Protein AF-A0A536UQS5-F1 (afdb_monomer_lite)

Sequence (90 aa):
MKKFLLPAASAMALAAGAAHAQSNVTIYGFVDQAVGRNAGQTGTHVLDSTGSRLGFKGEEDLGDGLKASFLLEQRFSPQNGTAATPFFKG

Secondary structure (DSSP, 8-state):
--SSHHHHHHHHHHHTS--------EEEEE---EEE--TT-SS-EEE--TT-EEEEEEEEEEETTEEEEEEEEEEB-TTT-PBPSSS---

Radius of gyration: 25.71 Å; chains: 1; bounding box: 43×19×90 Å

pLDDT: mean 78.95, std 15.9, range [44.19, 94.75]

Structure (mmCIF, N/CA/C/O backbone):
data_AF-A0A536UQS5-F1
#
_entry.id   AF-A0A536UQS5-F1
#
loop_
_atom_site.group_PDB
_atom_site.id
_atom_site.type_symbol
_atom_site.label_atom_id
_atom_site.label_alt_id
_atom_site.label_comp_id
_atom_site.label_asym_id
_atom_site.label_entity_id
_atom_site.label_seq_id
_atom_site.pdbx_PDB_ins_code
_atom_site.Cartn_x
_atom_site.Cartn_y
_atom_site.Cartn_z
_atom_site.occupancy
_atom_site.B_iso_or_equiv
_atom_site.auth_seq_id
_atom_site.auth_comp_id
_atom_site.auth_asym_id
_atom_site.auth_atom_id
_atom_site.pdbx_PDB_model_num
ATOM 1 N N . MET A 1 1 ? -27.601 -2.257 54.528 1.00 44.19 1 MET A N 1
ATOM 2 C CA . MET A 1 1 ? -27.316 -3.104 53.348 1.00 44.19 1 MET A CA 1
ATOM 3 C C . MET A 1 1 ? -26.969 -2.208 52.155 1.00 44.19 1 MET A C 1
ATOM 5 O O . MET A 1 1 ? -27.842 -1.903 51.367 1.00 44.19 1 MET A O 1
ATOM 9 N N . LYS A 1 2 ? -25.749 -1.653 52.088 1.00 44.91 2 LYS A N 1
ATOM 10 C CA . LYS A 1 2 ? -25.325 -0.711 51.017 1.00 44.91 2 LYS A CA 1
ATOM 11 C C . LYS A 1 2 ? -23.806 -0.736 50.750 1.00 44.91 2 LYS A C 1
ATOM 13 O O . LYS A 1 2 ? -23.296 0.097 50.019 1.00 44.91 2 LYS A O 1
ATOM 18 N N . LYS A 1 3 ? -23.071 -1.680 51.356 1.00 47.97 3 LYS A N 1
ATOM 19 C CA . LYS A 1 3 ? -21.595 -1.684 51.382 1.00 47.97 3 LYS A CA 1
ATOM 20 C C . LYS A 1 3 ? -20.938 -2.625 50.357 1.00 47.97 3 LYS A C 1
ATOM 22 O O . LYS A 1 3 ? -19.721 -2.642 50.268 1.00 47.97 3 LYS A O 1
ATOM 27 N N . PHE A 1 4 ? -21.727 -3.366 49.573 1.00 54.28 4 PHE A N 1
ATOM 28 C CA . PHE A 1 4 ? -21.220 -4.335 48.585 1.00 54.28 4 PHE A CA 1
ATOM 29 C C . PHE A 1 4 ? -21.227 -3.833 47.130 1.00 54.28 4 PHE A C 1
ATOM 31 O O . PHE A 1 4 ? -20.738 -4.533 46.254 1.00 54.28 4 PHE A O 1
ATOM 38 N N . LEU A 1 5 ? -21.732 -2.623 46.858 1.00 54.44 5 LEU A N 1
ATOM 39 C CA . LEU A 1 5 ? -21.832 -2.100 45.486 1.00 54.44 5 LEU A CA 1
ATOM 40 C C . LEU A 1 5 ? -20.519 -1.493 44.959 1.00 54.44 5 LEU A C 1
ATOM 42 O O . LEU A 1 5 ? -20.260 -1.560 43.764 1.00 54.44 5 LEU A O 1
ATOM 46 N N . LEU A 1 6 ? -19.667 -0.945 45.834 1.00 55.28 6 LEU A N 1
ATOM 47 C CA . LEU A 1 6 ? -18.378 -0.372 45.424 1.00 55.28 6 LEU A CA 1
ATOM 48 C C . LEU A 1 6 ? -17.336 -1.411 44.954 1.00 55.28 6 LEU A C 1
ATOM 50 O O . LEU A 1 6 ? -16.737 -1.167 43.909 1.00 55.28 6 LEU A O 1
ATOM 54 N N . PRO A 1 7 ? -17.113 -2.557 45.636 1.00 56.34 7 PRO A N 1
ATOM 55 C CA . PRO A 1 7 ? -16.105 -3.522 45.183 1.00 56.34 7 PRO A CA 1
ATOM 56 C C . PRO A 1 7 ? -16.479 -4.220 43.862 1.00 56.34 7 PRO A C 1
ATOM 58 O O . PRO A 1 7 ? -15.593 -4.585 43.090 1.00 56.34 7 PRO A O 1
ATOM 61 N N . ALA A 1 8 ? -17.777 -4.360 43.563 1.00 58.25 8 ALA A N 1
ATOM 62 C CA . ALA A 1 8 ? -18.255 -4.925 42.299 1.00 58.25 8 ALA A CA 1
ATOM 63 C C . ALA A 1 8 ? -17.992 -3.989 41.101 1.00 58.25 8 ALA A C 1
ATOM 65 O O . ALA A 1 8 ? -17.567 -4.447 40.043 1.00 58.25 8 ALA A O 1
ATOM 66 N N . ALA A 1 9 ? -18.163 -2.675 41.283 1.00 58.84 9 ALA A N 1
ATOM 67 C CA . ALA A 1 9 ? -17.893 -1.683 40.241 1.00 58.84 9 ALA A CA 1
ATOM 68 C C . ALA A 1 9 ? -16.395 -1.590 39.890 1.00 58.84 9 ALA A C 1
ATOM 70 O O . ALA A 1 9 ? -16.041 -1.487 38.717 1.00 58.84 9 ALA A O 1
ATOM 71 N N . SER A 1 10 ? -15.503 -1.700 40.882 1.00 58.75 10 SER A N 1
ATOM 72 C CA . SER A 1 10 ? -14.051 -1.738 40.645 1.00 58.75 10 SER A CA 1
ATOM 73 C C . SER A 1 10 ? -13.586 -3.011 39.930 1.00 58.75 10 SER A C 1
ATOM 75 O O . SER A 1 10 ? -12.658 -2.948 39.130 1.00 58.75 10 SER A O 1
ATOM 77 N N . ALA A 1 11 ? -14.240 -4.155 40.165 1.00 59.06 11 ALA A N 1
ATOM 78 C CA . ALA A 1 11 ? -13.916 -5.405 39.476 1.00 59.06 11 ALA A CA 1
ATOM 79 C C . ALA A 1 11 ? -14.345 -5.384 37.995 1.00 59.06 11 ALA A C 1
ATOM 81 O O . ALA A 1 11 ? -13.618 -5.884 37.140 1.00 59.06 11 ALA A O 1
ATOM 82 N N . MET A 1 12 ? -15.477 -4.745 37.672 1.00 58.62 12 MET A N 1
ATOM 83 C CA . MET A 1 12 ? -15.923 -4.570 36.281 1.00 58.62 12 MET A CA 1
ATOM 84 C C . MET A 1 12 ? -15.075 -3.549 35.507 1.00 58.62 12 MET A C 1
ATOM 86 O O . MET A 1 12 ? -14.876 -3.716 34.308 1.00 58.62 12 MET A O 1
ATOM 90 N N . ALA A 1 13 ? -14.516 -2.536 36.179 1.00 58.81 13 ALA A N 1
ATOM 91 C CA . ALA A 1 13 ? -13.585 -1.591 35.558 1.00 58.81 13 ALA A CA 1
ATOM 92 C C . ALA A 1 13 ? -12.231 -2.235 35.194 1.00 58.81 13 ALA A C 1
ATOM 94 O O . ALA A 1 13 ? -11.622 -1.845 34.202 1.00 58.81 13 ALA A O 1
ATOM 95 N N . LEU A 1 14 ? -11.780 -3.249 35.948 1.00 56.16 14 LEU A N 1
ATOM 96 C CA . LEU A 1 14 ? -10.589 -4.037 35.597 1.00 56.16 14 LEU A CA 1
ATOM 97 C C . LEU A 1 14 ? -10.855 -5.049 34.469 1.00 56.16 14 LEU A C 1
ATOM 99 O O . LEU A 1 14 ? -9.936 -5.359 33.717 1.00 56.16 14 LEU A O 1
ATOM 103 N N . ALA A 1 15 ? -12.094 -5.527 34.309 1.00 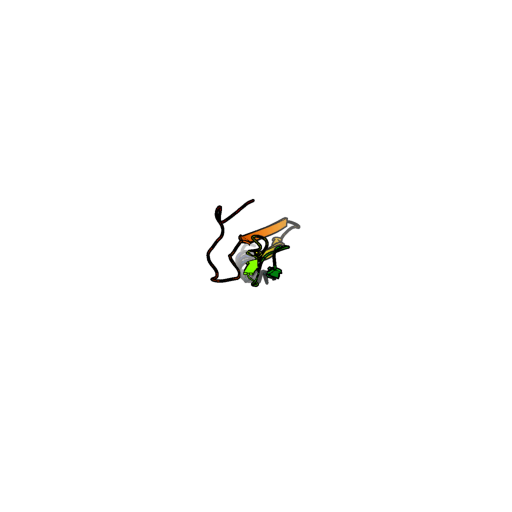56.38 15 ALA A N 1
ATOM 104 C CA . ALA A 1 15 ? -12.489 -6.392 33.191 1.00 56.38 15 ALA A CA 1
ATOM 105 C C . ALA A 1 15 ? -12.630 -5.638 31.852 1.00 56.38 15 ALA A C 1
ATOM 107 O O . ALA A 1 15 ? -12.601 -6.260 30.797 1.00 56.38 15 ALA A O 1
ATOM 108 N N . ALA A 1 16 ? -12.732 -4.304 31.882 1.00 56.97 16 ALA A N 1
ATOM 109 C CA . ALA A 1 16 ? -12.627 -3.451 30.693 1.00 56.97 16 ALA A CA 1
ATOM 110 C C . ALA A 1 16 ? -11.165 -3.241 30.232 1.00 56.97 16 ALA A C 1
ATOM 112 O O . ALA A 1 16 ? -10.905 -2.543 29.250 1.00 56.97 16 ALA A O 1
ATOM 113 N N . GLY A 1 17 ? -10.200 -3.824 30.952 1.00 55.62 17 GLY A N 1
ATOM 114 C CA . GLY A 1 17 ? -8.781 -3.784 30.639 1.00 55.62 17 GLY A CA 1
ATOM 115 C C . GLY A 1 17 ? -8.439 -4.698 29.469 1.00 55.62 17 GLY A C 1
ATOM 116 O O . GLY A 1 17 ? -8.323 -5.907 29.632 1.00 55.62 17 GLY A O 1
ATOM 117 N N . ALA A 1 18 ? -8.218 -4.064 28.320 1.00 53.84 18 ALA A N 1
ATOM 118 C CA . ALA A 1 18 ? -7.668 -4.623 27.094 1.00 53.84 18 ALA A CA 1
ATOM 119 C C . ALA A 1 18 ? -8.587 -5.599 26.344 1.00 53.84 18 ALA A C 1
ATOM 121 O O . ALA A 1 18 ? -8.345 -6.804 26.276 1.00 53.84 18 ALA A O 1
ATOM 122 N N . ALA A 1 19 ? -9.541 -5.036 25.597 1.00 51.91 19 ALA A N 1
ATOM 123 C CA . ALA A 1 19 ? -9.751 -5.550 24.250 1.00 51.91 19 ALA A CA 1
ATOM 124 C C . ALA A 1 19 ? -8.405 -5.421 23.513 1.00 51.91 19 ALA A C 1
ATOM 126 O O . ALA A 1 19 ? -8.105 -4.406 22.889 1.00 51.91 19 ALA A O 1
ATOM 127 N N . HIS A 1 20 ? -7.541 -6.427 23.655 1.00 53.00 20 HIS A N 1
ATOM 128 C CA . HIS A 1 20 ? -6.436 -6.652 22.743 1.00 53.00 20 HIS A CA 1
ATOM 129 C C . HIS A 1 20 ? -7.074 -7.086 21.424 1.00 53.00 20 HIS A C 1
ATOM 131 O O . HIS A 1 20 ? -7.058 -8.265 21.079 1.00 53.00 20 HIS A O 1
ATOM 137 N N . ALA A 1 21 ? -7.704 -6.144 20.720 1.00 54.94 21 ALA A N 1
ATOM 138 C CA . ALA A 1 21 ? -8.051 -6.303 19.326 1.00 54.94 21 ALA A CA 1
ATOM 139 C C . ALA A 1 21 ? -6.722 -6.521 18.599 1.00 54.94 21 ALA A C 1
ATOM 141 O O . ALA A 1 21 ? -6.015 -5.579 18.250 1.00 54.94 21 ALA A O 1
ATOM 142 N N . GLN A 1 22 ? -6.302 -7.781 18.487 1.00 60.03 22 GLN A N 1
ATOM 143 C CA . GLN A 1 22 ? -5.137 -8.178 17.718 1.00 60.03 22 GLN A CA 1
ATOM 144 C C . GLN A 1 22 ? -5.530 -8.017 16.247 1.00 60.03 22 GLN A C 1
ATOM 146 O O . GLN A 1 22 ? -5.894 -8.979 15.574 1.00 60.03 22 GLN A O 1
ATOM 151 N N . SER A 1 23 ? -5.552 -6.770 15.774 1.00 65.56 23 SER A N 1
ATOM 152 C CA . SER A 1 23 ? -5.926 -6.413 14.412 1.00 65.56 23 SER A CA 1
ATOM 153 C C . SER A 1 23 ? -4.933 -7.086 13.466 1.00 65.56 23 SER A C 1
ATOM 155 O O . SER A 1 23 ? -3.734 -6.800 13.494 1.00 65.56 23 SER A O 1
ATOM 157 N N . ASN A 1 24 ? -5.409 -8.011 12.632 1.00 75.62 24 ASN A N 1
ATOM 158 C CA . ASN A 1 24 ? -4.561 -8.658 11.639 1.00 75.62 24 ASN A CA 1
ATOM 159 C C . ASN A 1 24 ? -4.527 -7.786 10.379 1.00 75.62 24 ASN A C 1
ATOM 161 O O . ASN A 1 24 ? -5.409 -7.871 9.522 1.00 75.62 24 ASN A O 1
ATOM 165 N N . VAL A 1 25 ? -3.525 -6.910 10.283 1.00 90.75 25 VAL A N 1
ATOM 166 C CA . VAL A 1 25 ? -3.264 -6.161 9.051 1.00 90.75 25 VAL A CA 1
ATOM 167 C C . VAL A 1 25 ? -2.591 -7.093 8.055 1.00 90.75 25 VAL A C 1
ATOM 169 O O . VAL A 1 25 ? -1.460 -7.531 8.251 1.00 90.75 25 VAL A O 1
ATOM 172 N N . THR A 1 26 ? -3.266 -7.360 6.945 1.00 93.25 26 THR A N 1
ATOM 173 C CA . THR A 1 26 ? -2.663 -8.029 5.796 1.00 93.25 26 THR A CA 1
ATOM 174 C C . THR A 1 26 ? -2.100 -6.985 4.844 1.00 93.25 26 THR A C 1
ATOM 176 O O . THR A 1 26 ? -2.848 -6.214 4.238 1.00 93.25 26 THR A O 1
ATOM 179 N N . ILE A 1 27 ? -0.782 -7.003 4.672 1.00 94.75 27 ILE A N 1
ATOM 180 C CA . ILE A 1 27 ? -0.107 -6.296 3.584 1.00 94.75 27 ILE A CA 1
ATOM 181 C C . ILE A 1 27 ? -0.141 -7.209 2.358 1.00 94.75 27 ILE A C 1
ATOM 183 O O . ILE A 1 27 ? 0.245 -8.374 2.440 1.00 94.75 27 ILE A O 1
ATOM 187 N N . TYR A 1 28 ? -0.630 -6.702 1.231 1.00 94.62 28 TYR A N 1
ATOM 188 C CA . TYR A 1 28 ? -0.751 -7.462 -0.011 1.00 94.62 28 TYR A CA 1
ATOM 189 C C . TYR A 1 28 ? -0.428 -6.587 -1.221 1.00 94.62 28 TYR A C 1
ATOM 191 O O . TYR A 1 28 ? -0.350 -5.366 -1.124 1.00 94.62 28 TYR A O 1
ATOM 199 N N . GLY A 1 29 ? -0.235 -7.205 -2.379 1.00 93.50 29 GLY A N 1
ATOM 200 C CA . GLY A 1 29 ? 0.029 -6.473 -3.608 1.00 93.50 29 GLY A CA 1
ATOM 201 C C . GLY A 1 29 ? 0.556 -7.371 -4.711 1.00 93.50 29 GLY A C 1
ATOM 202 O O . GLY A 1 29 ? 0.722 -8.577 -4.522 1.00 93.50 29 GLY A O 1
ATOM 203 N N . PHE A 1 30 ? 0.829 -6.767 -5.859 1.00 93.44 30 PHE A N 1
ATOM 204 C CA . PHE A 1 30 ? 1.532 -7.415 -6.955 1.00 93.44 30 PHE A CA 1
ATOM 205 C C . PHE A 1 30 ? 2.372 -6.401 -7.723 1.00 93.44 30 PHE A C 1
ATOM 207 O O . PHE A 1 30 ? 2.031 -5.219 -7.815 1.00 93.44 30 PHE A O 1
ATOM 214 N N . VAL A 1 31 ? 3.467 -6.899 -8.287 1.00 92.62 31 VAL A N 1
ATOM 215 C CA . VAL A 1 31 ? 4.326 -6.166 -9.211 1.00 92.62 31 VAL A CA 1
ATOM 216 C C . VAL A 1 31 ? 4.122 -6.773 -10.587 1.00 92.62 31 VAL A C 1
ATOM 218 O O . VAL A 1 31 ? 4.325 -7.971 -10.772 1.00 92.62 31 VAL A O 1
ATOM 221 N N . ASP A 1 32 ? 3.707 -5.942 -11.531 1.00 89.44 32 ASP A N 1
ATOM 222 C CA . ASP A 1 32 ? 3.590 -6.296 -12.937 1.00 89.44 32 ASP A CA 1
ATOM 223 C C . ASP A 1 32 ? 4.607 -5.470 -13.721 1.00 89.44 32 ASP A C 1
ATOM 225 O O . ASP A 1 32 ? 4.553 -4.240 -13.729 1.00 89.44 32 ASP A O 1
ATOM 229 N N . GLN A 1 33 ? 5.572 -6.152 -14.330 1.00 89.00 33 GLN A N 1
ATOM 230 C CA . GLN A 1 33 ? 6.586 -5.540 -15.170 1.00 89.00 33 GLN A CA 1
ATOM 231 C C . GLN A 1 33 ? 6.962 -6.511 -16.282 1.00 89.00 33 GLN A C 1
ATOM 233 O O . GLN A 1 33 ? 7.177 -7.700 -16.044 1.00 89.00 33 GLN A O 1
ATOM 238 N N . ALA A 1 34 ? 7.087 -5.990 -17.498 1.00 88.38 34 ALA A N 1
ATOM 239 C CA . ALA A 1 34 ? 7.443 -6.781 -18.663 1.00 88.38 34 ALA A CA 1
ATOM 240 C C . ALA A 1 34 ? 8.501 -6.069 -19.510 1.00 88.38 34 ALA A C 1
ATOM 242 O O . ALA A 1 34 ? 8.672 -4.852 -19.441 1.00 88.38 34 ALA A O 1
ATOM 243 N N . VAL A 1 35 ? 9.208 -6.841 -20.330 1.00 90.38 35 VAL A N 1
ATOM 244 C CA . VAL A 1 35 ? 10.096 -6.320 -21.373 1.00 90.38 35 VAL A CA 1
ATOM 245 C C . VAL A 1 35 ? 9.493 -6.697 -22.715 1.00 90.38 35 VAL A C 1
ATOM 247 O O . VAL A 1 35 ? 9.184 -7.861 -22.963 1.00 90.38 35 VAL A O 1
ATOM 250 N N . GLY A 1 36 ? 9.300 -5.696 -23.565 1.00 90.62 36 GLY A N 1
ATOM 251 C CA . GLY A 1 36 ? 8.652 -5.829 -24.858 1.00 90.62 36 GLY A CA 1
ATOM 252 C C . GLY A 1 36 ? 9.577 -5.485 -26.015 1.00 90.62 36 GLY A C 1
ATOM 253 O O . GLY A 1 36 ? 10.548 -4.733 -25.891 1.00 90.62 36 GLY A O 1
ATOM 254 N N . ARG A 1 37 ? 9.229 -6.015 -27.185 1.00 93.06 37 ARG A N 1
ATOM 255 C CA . ARG A 1 37 ? 9.767 -5.587 -28.474 1.00 93.06 37 ARG A CA 1
ATOM 256 C C . ARG A 1 37 ? 8.610 -5.441 -29.448 1.00 93.06 37 ARG A C 1
ATOM 258 O O . ARG A 1 37 ? 7.868 -6.391 -29.674 1.00 93.06 37 ARG A O 1
ATOM 265 N N . ASN A 1 38 ? 8.484 -4.259 -30.040 1.00 89.69 38 ASN A N 1
ATOM 266 C CA . ASN A 1 38 ? 7.489 -4.017 -31.076 1.00 89.69 38 ASN A CA 1
ATOM 267 C C . ASN A 1 38 ? 7.933 -4.668 -32.392 1.00 89.69 38 ASN A C 1
ATOM 269 O O . ASN A 1 38 ? 9.125 -4.679 -32.723 1.00 89.69 38 ASN A O 1
ATOM 273 N N . ALA A 1 39 ? 6.976 -5.209 -33.147 1.00 93.56 39 ALA A N 1
ATOM 274 C CA . ALA A 1 39 ? 7.249 -5.805 -34.451 1.00 93.56 39 ALA A CA 1
ATOM 275 C C . ALA A 1 39 ? 7.926 -4.783 -35.383 1.00 93.56 39 ALA A C 1
ATOM 277 O O . ALA A 1 39 ? 7.526 -3.623 -35.444 1.00 93.56 39 ALA A O 1
ATOM 278 N N . GLY A 1 40 ? 8.978 -5.211 -36.085 1.00 92.50 40 GLY A N 1
ATOM 279 C CA . GLY A 1 40 ? 9.734 -4.355 -37.007 1.00 92.50 40 GLY A CA 1
ATOM 280 C C . GLY A 1 40 ? 10.717 -3.375 -36.351 1.00 92.50 40 GLY A C 1
ATOM 281 O O . GLY A 1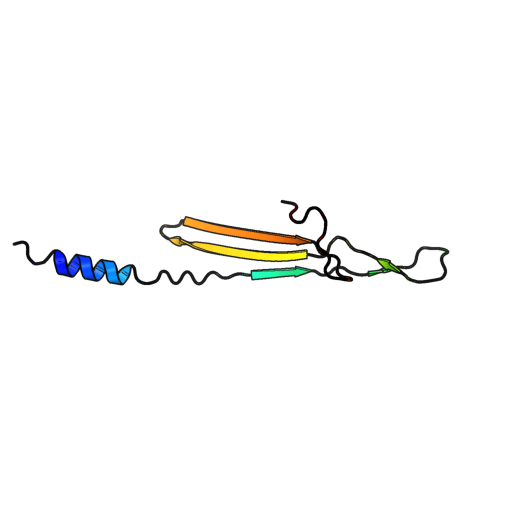 40 ? 11.404 -2.658 -37.070 1.00 92.50 40 GLY A O 1
ATOM 282 N N . GLN A 1 41 ? 10.834 -3.347 -35.018 1.00 90.88 41 GLN A N 1
ATOM 283 C CA . GLN A 1 41 ? 11.804 -2.489 -34.328 1.00 90.88 41 GLN A CA 1
ATOM 284 C C . GLN A 1 41 ? 13.072 -3.243 -33.920 1.00 90.88 41 GLN A C 1
ATOM 286 O O . GLN A 1 41 ? 13.020 -4.422 -33.563 1.00 90.88 41 GLN A O 1
ATOM 291 N N . THR A 1 42 ? 14.217 -2.560 -33.945 1.00 88.38 42 THR A N 1
ATOM 292 C CA . THR A 1 42 ? 15.485 -3.052 -33.385 1.00 88.38 42 THR A CA 1
ATOM 293 C C . THR A 1 42 ? 15.627 -2.506 -31.967 1.00 88.38 42 THR A C 1
ATOM 295 O O . THR A 1 42 ? 15.778 -1.304 -31.788 1.00 88.38 42 THR A O 1
ATOM 298 N N . GLY A 1 43 ? 15.551 -3.386 -30.965 1.00 88.81 43 GLY A N 1
ATOM 299 C CA . GLY A 1 43 ? 15.674 -3.029 -29.546 1.00 88.81 43 GLY A CA 1
ATOM 300 C C . GLY A 1 43 ? 14.528 -3.553 -28.677 1.00 88.81 43 GLY A C 1
ATOM 301 O O . GLY A 1 43 ? 13.465 -3.926 -29.174 1.00 88.81 43 GLY A O 1
ATOM 302 N N . THR A 1 44 ? 14.768 -3.597 -27.369 1.00 92.12 44 THR A N 1
ATOM 303 C CA . THR A 1 44 ? 13.787 -3.941 -26.329 1.00 92.12 44 THR A CA 1
ATOM 304 C C . THR A 1 44 ? 13.497 -2.719 -25.467 1.00 92.12 44 THR A C 1
ATOM 306 O O . THR A 1 44 ? 14.386 -1.898 -25.255 1.00 92.12 44 THR A O 1
ATOM 309 N N . HIS A 1 45 ? 12.285 -2.619 -24.932 1.00 88.31 45 HIS A N 1
ATOM 310 C CA . HIS A 1 45 ? 11.905 -1.584 -23.973 1.00 88.31 45 HIS A CA 1
ATOM 311 C C . HIS A 1 45 ? 11.207 -2.202 -22.763 1.00 88.31 45 HIS A C 1
ATOM 313 O O . HIS A 1 45 ? 10.586 -3.262 -22.862 1.00 88.31 45 HIS A O 1
ATOM 319 N N . VAL A 1 46 ? 11.311 -1.534 -21.616 1.00 88.06 46 VAL A N 1
ATOM 320 C CA . VAL A 1 46 ? 10.502 -1.871 -20.442 1.00 88.06 46 VAL A CA 1
ATOM 321 C C . VAL A 1 46 ? 9.075 -1.405 -20.711 1.00 88.06 46 VAL A C 1
ATOM 323 O O . VAL A 1 46 ? 8.852 -0.280 -21.154 1.00 88.06 46 VAL A O 1
ATOM 326 N N . LEU A 1 47 ? 8.116 -2.293 -20.484 1.00 83.56 47 LEU A N 1
ATOM 327 C CA . LEU A 1 47 ? 6.699 -1.982 -20.533 1.00 83.56 47 LEU A CA 1
ATOM 328 C C . LEU A 1 47 ? 6.287 -1.486 -19.150 1.00 83.56 47 LEU A C 1
ATOM 330 O O . LEU A 1 47 ? 6.301 -2.249 -18.181 1.00 83.56 47 LEU A O 1
ATOM 334 N N . ASP A 1 48 ? 5.911 -0.213 -19.070 1.00 71.56 48 ASP A N 1
ATOM 335 C CA . ASP A 1 48 ? 5.285 0.349 -17.878 1.00 71.56 48 ASP A CA 1
ATOM 336 C C . ASP A 1 48 ? 3.876 -0.222 -17.719 1.00 71.56 48 ASP A C 1
ATOM 338 O O . ASP A 1 48 ? 2.894 0.319 -18.236 1.00 71.56 48 ASP A O 1
ATOM 342 N N . SER A 1 49 ? 3.759 -1.338 -16.996 1.00 68.88 49 SER A N 1
ATOM 343 C CA . SER A 1 49 ? 2.447 -1.792 -16.554 1.00 68.88 49 SER A CA 1
ATOM 344 C C . SER A 1 49 ? 1.979 -0.899 -15.411 1.00 68.88 49 SER A C 1
ATOM 346 O O . SER A 1 49 ? 2.536 -0.880 -14.313 1.00 68.88 49 SER A O 1
ATOM 348 N N . THR A 1 50 ? 0.888 -0.174 -15.651 1.00 67.31 50 THR A N 1
ATOM 349 C CA . THR A 1 50 ? 0.196 0.618 -14.622 1.00 67.31 50 THR A CA 1
ATOM 350 C C . THR A 1 50 ? -0.522 -0.259 -13.589 1.00 67.31 50 THR A C 1
ATOM 352 O O . THR A 1 50 ? -1.272 0.258 -12.756 1.00 67.31 50 THR A O 1
ATOM 355 N N . GLY A 1 51 ? -0.382 -1.586 -13.677 1.00 81.62 51 GLY A N 1
ATOM 356 C CA . GLY A 1 51 ? -1.093 -2.563 -12.864 1.00 81.62 51 GLY A CA 1
ATOM 357 C C . GLY A 1 51 ? -0.576 -2.696 -11.436 1.00 81.62 51 GLY A C 1
ATOM 358 O O . GLY A 1 51 ? -1.393 -2.998 -10.569 1.00 81.62 51 GLY A O 1
ATOM 359 N N . SER A 1 52 ? 0.718 -2.449 -11.199 1.00 91.31 52 SER A N 1
ATOM 360 C CA . SER A 1 52 ? 1.379 -2.694 -9.907 1.00 91.31 52 SER A CA 1
ATOM 361 C C . SER A 1 52 ? 0.675 -1.997 -8.740 1.00 91.31 52 SER A C 1
ATOM 363 O O . SER A 1 52 ? 0.331 -0.812 -8.816 1.00 91.31 52 SER A O 1
ATOM 365 N N . ARG A 1 53 ? 0.452 -2.748 -7.655 1.00 92.19 53 ARG A N 1
ATOM 366 C CA . ARG A 1 53 ? -0.331 -2.324 -6.486 1.00 92.19 53 ARG A CA 1
ATOM 367 C C . ARG A 1 53 ? 0.303 -2.780 -5.188 1.00 92.19 53 ARG A C 1
ATOM 369 O O . ARG A 1 53 ? 0.802 -3.899 -5.091 1.00 92.19 53 ARG A O 1
ATOM 376 N N . LEU A 1 54 ? 0.201 -1.919 -4.186 1.00 92.88 54 LEU A N 1
ATOM 377 C CA . LEU A 1 54 ? 0.483 -2.225 -2.791 1.00 92.88 54 LEU A CA 1
ATOM 378 C C . LEU A 1 54 ? -0.742 -1.836 -1.970 1.00 92.88 54 LEU A C 1
ATOM 380 O O . LEU A 1 54 ? -1.258 -0.728 -2.117 1.00 92.88 54 LEU A O 1
ATOM 384 N N . GLY A 1 55 ? -1.193 -2.732 -1.105 1.00 93.81 55 GLY A N 1
ATOM 385 C CA . GLY A 1 55 ? -2.367 -2.513 -0.288 1.00 93.81 55 GLY A CA 1
ATOM 386 C C . GLY A 1 55 ? -2.260 -3.077 1.119 1.00 93.81 55 GLY A C 1
ATOM 387 O O . GLY A 1 55 ? -1.441 -3.941 1.431 1.00 93.81 55 GLY A O 1
ATOM 388 N N . PHE A 1 56 ? -3.133 -2.556 1.966 1.00 94.38 56 PHE A N 1
ATOM 389 C CA . PHE A 1 56 ? -3.309 -2.912 3.361 1.00 94.38 56 PHE A CA 1
ATOM 390 C C . PHE A 1 56 ? -4.785 -3.219 3.560 1.00 94.38 56 PHE A C 1
ATOM 392 O O . PHE A 1 56 ? -5.643 -2.418 3.186 1.00 94.38 56 PHE A O 1
ATOM 399 N N . LYS A 1 57 ? -5.096 -4.368 4.146 1.00 93.56 57 LYS A N 1
ATOM 400 C CA . LYS A 1 57 ? -6.464 -4.710 4.529 1.00 93.56 57 LYS A CA 1
ATOM 401 C C . LYS A 1 57 ? -6.505 -5.273 5.931 1.00 93.56 57 LYS A C 1
ATOM 403 O O . LYS A 1 57 ? -5.531 -5.869 6.383 1.00 93.56 57 LYS A O 1
ATOM 408 N N . GLY A 1 58 ? -7.642 -5.137 6.584 1.00 92.31 58 GLY A N 1
ATOM 409 C CA . GLY A 1 58 ? -7.846 -5.707 7.903 1.00 92.31 58 GLY A CA 1
ATOM 410 C C . GLY A 1 58 ? -9.307 -5.676 8.305 1.00 92.31 58 GLY A C 1
ATOM 411 O O . GLY A 1 58 ? -10.119 -4.961 7.715 1.00 92.31 58 GLY A O 1
ATOM 412 N N . GLU A 1 59 ? -9.608 -6.476 9.316 1.00 91.00 59 GLU A N 1
ATOM 413 C CA . GLU A 1 59 ? -10.898 -6.533 9.987 1.00 91.00 59 GLU A CA 1
ATOM 414 C C . GLU A 1 59 ? -10.646 -6.464 11.495 1.00 91.00 59 GLU A C 1
ATOM 416 O O . GLU A 1 59 ? -9.717 -7.094 12.007 1.00 91.00 59 GLU A O 1
ATOM 421 N N . GLU A 1 60 ? -11.447 -5.666 12.185 1.00 88.12 60 GLU A N 1
ATOM 422 C CA . GLU A 1 60 ? -11.424 -5.473 13.627 1.00 88.12 60 GLU A CA 1
ATOM 423 C C . GLU A 1 60 ? -12.784 -5.872 14.197 1.00 88.12 60 GLU A C 1
ATOM 425 O O . GLU A 1 60 ? -13.828 -5.401 13.738 1.00 88.12 60 GLU A O 1
ATOM 430 N N . ASP A 1 61 ? -12.765 -6.766 15.183 1.00 87.25 61 ASP A N 1
ATOM 431 C CA . ASP A 1 61 ? -13.947 -7.108 15.967 1.00 87.25 61 ASP A CA 1
ATOM 432 C C . ASP A 1 61 ? -14.201 -5.989 16.983 1.00 87.25 61 ASP A C 1
ATOM 434 O O . ASP A 1 61 ? -13.328 -5.672 17.793 1.00 87.25 61 ASP A O 1
ATOM 438 N N . LEU A 1 62 ? -15.384 -5.380 16.917 1.00 86.88 62 LEU A N 1
ATOM 439 C CA . LEU A 1 62 ? -15.793 -4.290 17.801 1.00 86.88 62 LEU A CA 1
ATOM 440 C C . LEU A 1 62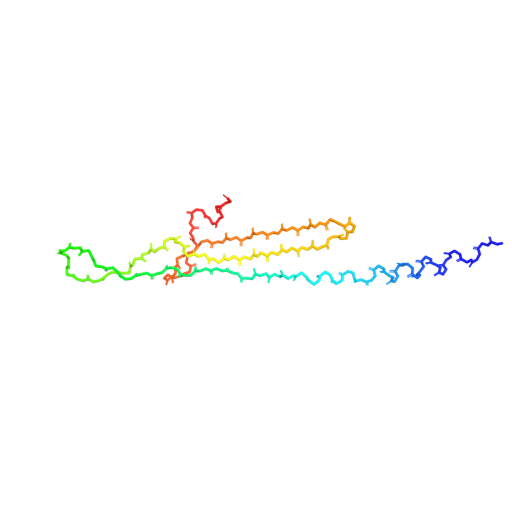 ? -16.614 -4.790 19.004 1.00 86.88 62 LEU A C 1
ATOM 442 O O . LEU A 1 62 ? -17.065 -3.977 19.812 1.00 86.88 62 LEU A O 1
ATOM 446 N N . GLY A 1 63 ? -16.799 -6.107 19.137 1.00 85.00 63 GLY A N 1
ATOM 447 C CA . GLY A 1 63 ? -17.660 -6.732 20.137 1.00 85.00 63 GLY A CA 1
ATOM 448 C C . GLY A 1 63 ? -19.128 -6.784 19.708 1.00 85.00 63 GLY A C 1
ATOM 449 O O . GLY A 1 63 ? -19.533 -6.184 18.714 1.00 85.00 63 GLY A O 1
ATOM 450 N N . ASP A 1 64 ? -19.941 -7.544 20.449 1.00 89.56 64 ASP A N 1
ATOM 451 C CA . ASP A 1 64 ? -21.399 -7.664 20.254 1.00 89.56 64 ASP A CA 1
ATOM 452 C C . ASP A 1 64 ? -21.843 -7.999 18.812 1.00 89.56 64 ASP A C 1
ATOM 454 O O . ASP A 1 64 ? -22.942 -7.659 18.373 1.00 89.56 64 ASP A O 1
ATOM 458 N N . GLY A 1 65 ? -20.985 -8.698 18.062 1.00 89.12 65 GLY A N 1
ATOM 459 C CA . GLY A 1 65 ? -21.230 -9.079 16.669 1.00 89.12 65 GLY A CA 1
ATOM 460 C C . GLY A 1 65 ? -20.967 -7.970 15.643 1.00 89.12 65 GLY A C 1
ATOM 461 O O . GLY A 1 65 ? -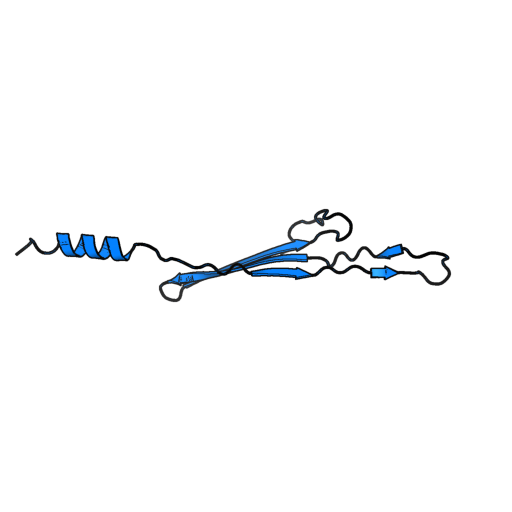21.207 -8.189 14.454 1.00 89.12 65 GLY A O 1
ATOM 462 N N . LEU A 1 66 ? -20.469 -6.804 16.065 1.00 91.06 66 LEU A N 1
ATOM 463 C CA . LEU A 1 66 ? -20.077 -5.708 15.186 1.00 91.06 66 LEU A CA 1
ATOM 464 C C . LEU A 1 66 ? -18.626 -5.863 14.717 1.00 91.06 66 LEU A C 1
ATOM 466 O O . LEU A 1 66 ? -17.747 -6.284 15.463 1.00 91.06 66 LEU A O 1
ATOM 470 N N . LYS A 1 67 ? -18.363 -5.463 13.470 1.00 89.69 67 LYS A N 1
ATOM 471 C CA . LYS A 1 67 ? -17.027 -5.483 12.871 1.00 89.69 67 LYS A CA 1
ATOM 472 C C . LYS A 1 67 ? -16.753 -4.210 12.080 1.00 89.69 67 LYS A C 1
ATOM 474 O O . LYS A 1 67 ? -17.657 -3.682 11.431 1.00 89.69 67 LYS A O 1
ATOM 479 N N . ALA A 1 68 ? -15.503 -3.761 12.087 1.00 89.50 68 ALA A N 1
ATOM 480 C CA . ALA A 1 68 ? -14.984 -2.751 11.172 1.00 89.50 68 ALA A CA 1
ATOM 481 C C . ALA A 1 68 ? -14.003 -3.396 10.191 1.00 89.50 68 ALA A C 1
ATOM 483 O O . ALA A 1 68 ? -13.190 -4.228 10.573 1.00 89.50 68 ALA A O 1
ATOM 484 N N . SER A 1 69 ? -14.048 -2.996 8.924 1.00 92.00 69 SER A N 1
ATOM 485 C CA . SER A 1 69 ? -13.116 -3.475 7.900 1.00 92.00 69 SER A CA 1
ATOM 486 C C . SER A 1 69 ? -12.530 -2.309 7.123 1.00 92.00 69 SER A C 1
ATOM 488 O O . SER A 1 69 ? -13.240 -1.340 6.848 1.00 92.00 69 SER A O 1
ATOM 490 N N . PHE A 1 70 ? -11.273 -2.427 6.706 1.00 91.75 70 PHE A N 1
ATOM 491 C CA . PHE A 1 70 ? -10.631 -1.441 5.843 1.00 91.75 70 PHE A CA 1
ATOM 492 C C . PHE A 1 70 ? -9.871 -2.098 4.690 1.00 91.75 70 PHE A C 1
ATOM 494 O O . PHE A 1 70 ? -9.362 -3.217 4.798 1.00 91.75 70 PHE A O 1
ATOM 501 N N . LEU A 1 71 ? -9.779 -1.354 3.589 1.00 93.06 71 LEU A N 1
ATOM 502 C CA . LEU A 1 71 ? -8.956 -1.656 2.428 1.00 93.06 71 LEU A CA 1
ATOM 503 C C . LEU A 1 71 ? -8.337 -0.348 1.941 1.00 93.06 71 LEU A C 1
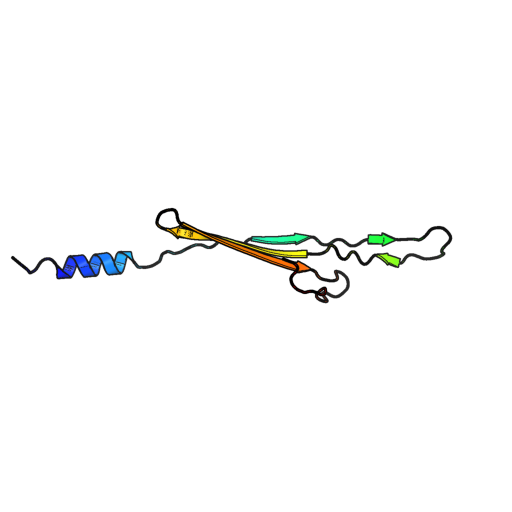ATOM 505 O O . LEU A 1 71 ? -9.053 0.584 1.584 1.00 93.06 71 LEU A O 1
ATOM 509 N N . LEU A 1 72 ? -7.013 -0.287 1.927 1.00 91.81 72 LEU A N 1
ATOM 510 C CA . LEU A 1 72 ? -6.255 0.835 1.400 1.00 91.81 72 LEU A CA 1
ATOM 511 C C . LEU A 1 72 ? -5.320 0.310 0.322 1.00 91.81 72 LEU A C 1
ATOM 513 O O . LEU A 1 72 ? -4.445 -0.490 0.629 1.00 91.81 72 LEU A O 1
ATOM 517 N N . GLU A 1 73 ? -5.479 0.755 -0.919 1.00 92.44 73 GLU A N 1
ATOM 518 C CA . GLU A 1 73 ? -4.646 0.313 -2.037 1.00 92.44 73 GLU A CA 1
ATOM 519 C C . GLU A 1 73 ? -4.100 1.515 -2.804 1.00 92.44 73 GLU A C 1
ATOM 521 O O . GLU A 1 73 ? -4.839 2.447 -3.118 1.00 92.44 73 GLU A O 1
ATOM 526 N N . GLN A 1 74 ? -2.808 1.475 -3.126 1.00 90.38 74 GLN A N 1
ATOM 527 C CA . GLN A 1 74 ? -2.147 2.454 -3.980 1.00 90.38 74 GLN A CA 1
ATOM 528 C C . GLN A 1 74 ? -1.540 1.775 -5.206 1.00 90.38 74 GLN A C 1
ATOM 530 O O . GLN A 1 74 ? -1.021 0.656 -5.139 1.00 90.38 74 GLN A O 1
ATOM 535 N N . ARG A 1 75 ? -1.566 2.490 -6.329 1.00 90.56 75 ARG A N 1
ATOM 536 C CA . ARG A 1 75 ? -0.842 2.110 -7.544 1.00 90.56 75 ARG A CA 1
ATOM 537 C C . ARG A 1 75 ? 0.495 2.832 -7.578 1.00 90.56 75 ARG A C 1
ATOM 539 O O . ARG A 1 75 ? 0.570 4.009 -7.224 1.00 90.56 75 ARG A O 1
ATOM 546 N N . PHE A 1 76 ? 1.528 2.148 -8.047 1.00 89.50 76 PHE A N 1
ATOM 547 C CA . PHE A 1 76 ? 2.868 2.716 -8.160 1.00 89.50 76 PHE A CA 1
ATOM 548 C C . PHE A 1 76 ? 3.550 2.267 -9.454 1.00 89.50 76 PHE A C 1
ATOM 550 O O . PHE A 1 76 ? 3.231 1.210 -9.999 1.00 89.50 76 PHE A O 1
ATOM 557 N N . SER A 1 77 ? 4.489 3.073 -9.949 1.00 89.81 77 SER A N 1
ATOM 558 C CA . SER A 1 77 ? 5.399 2.657 -11.015 1.00 89.81 77 SER A CA 1
ATOM 559 C C . SER A 1 77 ? 6.407 1.656 -10.446 1.00 89.81 77 SER A C 1
ATOM 561 O O . SER A 1 77 ? 7.157 2.017 -9.534 1.00 89.81 77 SER A O 1
ATOM 563 N N . PRO A 1 78 ? 6.489 0.427 -10.981 1.00 88.50 78 PRO A N 1
ATOM 564 C CA . PRO A 1 78 ? 7.463 -0.554 -10.512 1.00 88.50 78 PRO A CA 1
ATOM 565 C C . PRO A 1 78 ? 8.912 -0.156 -10.836 1.00 88.50 78 PRO A C 1
ATOM 567 O O . PRO A 1 78 ? 9.832 -0.681 -10.217 1.00 88.50 78 PRO A O 1
ATOM 570 N N . GLN A 1 79 ? 9.130 0.805 -11.746 1.00 87.69 79 GLN A N 1
ATOM 571 C CA . GLN A 1 79 ? 10.473 1.250 -12.125 1.00 87.69 79 GLN A CA 1
ATOM 572 C C . GLN A 1 79 ? 11.137 2.139 -11.068 1.00 87.69 79 GLN A C 1
ATOM 574 O O . GLN A 1 79 ? 12.355 2.110 -10.916 1.00 87.69 79 GLN A O 1
ATOM 579 N N . ASN A 1 80 ? 10.359 2.970 -10.369 1.00 89.75 80 ASN A N 1
ATOM 580 C CA . ASN A 1 80 ? 10.914 3.993 -9.475 1.00 89.75 80 ASN A CA 1
ATOM 581 C C . ASN A 1 80 ? 10.060 4.296 -8.232 1.00 89.75 80 ASN A C 1
ATOM 583 O O . ASN A 1 80 ? 10.385 5.212 -7.481 1.00 89.75 80 ASN A O 1
ATOM 587 N N . GLY A 1 81 ? 8.966 3.564 -8.012 1.00 89.12 81 GLY A N 1
ATOM 588 C CA . GLY A 1 81 ? 8.088 3.747 -6.857 1.00 89.12 81 GLY A CA 1
ATOM 589 C C . GLY A 1 81 ? 7.185 4.981 -6.922 1.00 89.12 81 GLY A C 1
ATOM 590 O O . GLY A 1 81 ? 6.456 5.236 -5.966 1.00 89.12 81 GLY A O 1
ATOM 591 N N . THR 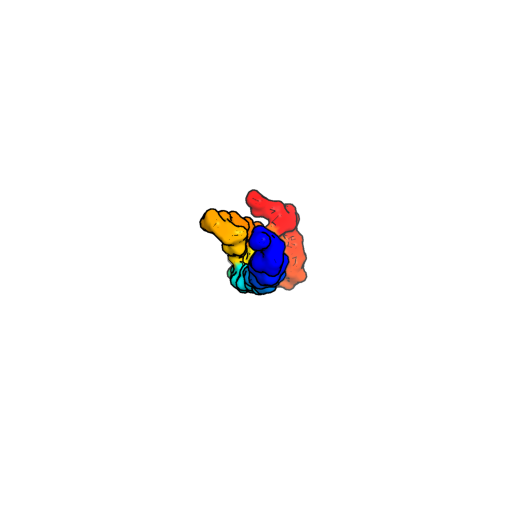A 1 82 ? 7.197 5.745 -8.022 1.00 90.94 82 THR A N 1
ATOM 592 C CA . THR A 1 82 ? 6.337 6.930 -8.165 1.00 90.94 82 THR A CA 1
ATOM 593 C C . THR A 1 82 ? 4.874 6.522 -8.060 1.00 90.94 82 THR A C 1
ATOM 595 O O . THR A 1 82 ? 4.419 5.621 -8.765 1.00 90.94 82 THR A O 1
ATOM 598 N N . ALA A 1 83 ? 4.133 7.201 -7.190 1.00 88.12 83 ALA A N 1
ATOM 599 C CA . ALA A 1 83 ? 2.698 7.022 -7.048 1.00 88.12 83 ALA A CA 1
ATOM 600 C C . ALA A 1 83 ? 1.965 7.309 -8.369 1.00 88.12 83 ALA A C 1
ATOM 602 O O . ALA A 1 83 ? 2.235 8.310 -9.037 1.00 88.12 83 ALA A O 1
ATOM 603 N N . ALA A 1 84 ? 1.007 6.455 -8.735 1.00 83.00 84 ALA A N 1
ATOM 604 C CA . ALA A 1 84 ? 0.133 6.740 -9.866 1.00 83.00 84 ALA A CA 1
ATOM 605 C C . ALA A 1 84 ? -0.877 7.840 -9.503 1.00 83.00 84 ALA A C 1
ATOM 607 O O . ALA A 1 84 ? -1.268 7.995 -8.346 1.00 83.00 84 ALA A O 1
ATOM 608 N N . THR A 1 85 ? -1.338 8.583 -10.506 1.00 79.06 85 THR A N 1
ATOM 609 C CA . THR A 1 85 ? -2.397 9.584 -10.358 1.00 79.06 85 THR A CA 1
ATOM 610 C C . THR A 1 85 ? -3.694 9.090 -11.016 1.00 79.06 85 THR A C 1
ATOM 612 O O . THR A 1 85 ? -3.667 8.650 -12.167 1.00 79.06 85 THR A O 1
ATOM 615 N N . PRO A 1 86 ? -4.850 9.148 -10.323 1.00 74.56 86 PRO A N 1
ATOM 616 C CA . PRO A 1 86 ? -5.027 9.527 -8.916 1.00 74.56 86 PRO A CA 1
ATOM 617 C C . PRO A 1 86 ? -4.470 8.471 -7.941 1.00 74.56 86 PRO A C 1
ATOM 619 O O . PRO A 1 86 ? -4.483 7.279 -8.239 1.00 74.56 86 PRO A O 1
ATOM 622 N N . PHE A 1 87 ? -4.009 8.931 -6.770 1.00 68.62 87 PHE A N 1
ATOM 623 C CA . PHE A 1 87 ? -3.340 8.103 -5.752 1.00 68.62 87 PHE A CA 1
ATOM 624 C C . PHE A 1 87 ? -4.240 6.990 -5.199 1.00 68.62 87 PHE A C 1
ATOM 626 O O . PHE A 1 87 ? -3.817 5.842 -5.081 1.00 68.62 87 PHE A O 1
ATOM 633 N N . PHE A 1 88 ? -5.507 7.324 -4.948 1.00 68.50 88 PHE A N 1
ATOM 634 C CA . PHE A 1 88 ? -6.557 6.377 -4.606 1.00 68.50 88 PHE A CA 1
ATOM 635 C C . PHE A 1 88 ? -7.594 6.377 -5.721 1.00 68.50 88 PHE A C 1
ATOM 637 O O . PHE A 1 88 ? -8.174 7.416 -6.042 1.00 68.50 88 PHE A O 1
ATOM 644 N N . LYS A 1 89 ? -7.837 5.210 -6.312 1.00 55.56 89 LYS A N 1
ATOM 645 C CA . LYS A 1 89 ? -9.004 4.983 -7.160 1.00 55.56 89 LYS A CA 1
ATOM 646 C C . LYS A 1 89 ? -9.897 4.015 -6.395 1.00 55.56 89 LYS A C 1
ATOM 648 O O . LYS A 1 89 ? -9.637 2.816 -6.430 1.00 55.56 89 LYS A O 1
ATOM 653 N N . GLY A 1 90 ? -10.827 4.585 -5.624 1.00 54.38 90 GLY A N 1
ATOM 654 C CA . GLY A 1 90 ? -11.880 3.834 -4.935 1.00 54.38 90 GLY A CA 1
ATOM 655 C C . GLY A 1 90 ? -12.713 3.024 -5.914 1.00 54.38 90 GLY A C 1
ATOM 656 O O . GLY A 1 90 ? -12.922 3.522 -7.048 1.00 54.38 90 GLY A O 1
#

Foldseek 3Di:
DPPPPVVVVVVVVVVVPDPVQVKDKDKDWDDDKDWDDDPPDDDIDIDFDQRTKIKIKTKTDPPPPDIDIDIDMWTAGPVPRHTDPPGDDD